Protein AF-A0A0B6YLX0-F1 (afdb_monomer_lite)

Foldseek 3Di:
DDCVVVVVDDDDDDFDFDPCLQVVLLVVDVVVDPDDSVPDDRDPDDPDPVSVVSRVVGTDD

Radius of gyration: 14.68 Å; chains: 1; bounding box: 26×32×40 Å

Secondary structure (DSSP, 8-state):
--TTTTTSSPPPP---B-TTHHHHHHHHHHHS-SS-TTT----SS--SHHHHHHHHTTB--

Organism: NCBI:txid1028688

InterPro domains:
  IPR055378 GH3, C-terminal domain [PF23572] (3-49)

pLDDT: mean 89.81, std 8.42, 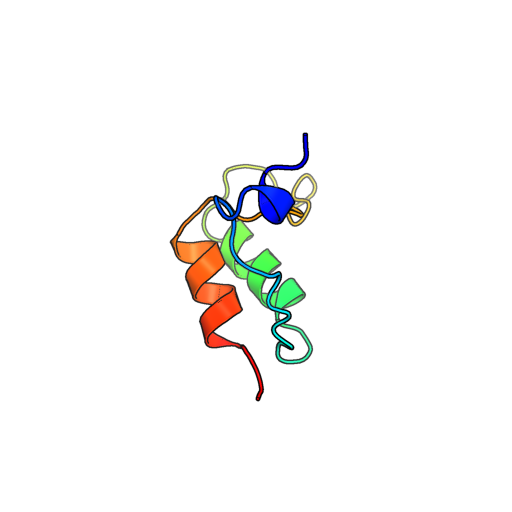range [65.19, 97.69]

Sequence (61 aa):
SSYRHKGTIDPVQVHIVERGSFLALRRFMLEQPTAASNQYKVPRVLTRQEAVKFILDRVVE

Structure (mmCIF, N/CA/C/O backbone):
data_AF-A0A0B6YLX0-F1
#
_entry.id   AF-A0A0B6YLX0-F1
#
loop_
_atom_site.group_PDB
_atom_site.id
_atom_site.type_symbol
_atom_site.label_atom_id
_atom_site.label_alt_id
_atom_site.label_comp_id
_atom_site.label_asym_id
_atom_site.label_entity_id
_atom_site.label_seq_id
_atom_site.pdbx_PDB_ins_code
_atom_site.Cartn_x
_atom_site.Cartn_y
_atom_site.Cartn_z
_atom_site.occupancy
_atom_site.B_iso_or_equiv
_atom_site.auth_seq_id
_atom_site.auth_comp_id
_atom_site.auth_asym_id
_atom_site.auth_atom_id
_atom_site.pdbx_PDB_model_num
ATOM 1 N N . SER A 1 1 ? 10.087 5.841 -26.970 1.00 66.06 1 SER A N 1
ATOM 2 C CA . SER A 1 1 ? 10.105 4.367 -26.811 1.00 66.06 1 SER A CA 1
ATOM 3 C C . SER A 1 1 ? 9.613 3.977 -25.424 1.00 66.06 1 SER A C 1
ATOM 5 O O . SER A 1 1 ? 10.078 4.564 -24.453 1.00 66.06 1 SER A O 1
ATOM 7 N N . SER A 1 2 ? 8.717 3.000 -25.307 1.00 83.19 2 SER A N 1
ATOM 8 C CA . SER A 1 2 ? 8.200 2.532 -24.012 1.00 83.19 2 SER A CA 1
ATOM 9 C C . SER A 1 2 ? 9.269 1.768 -23.214 1.00 83.19 2 SER A C 1
ATOM 11 O O . SER A 1 2 ? 9.879 0.842 -23.741 1.00 83.19 2 SER A O 1
ATOM 13 N N 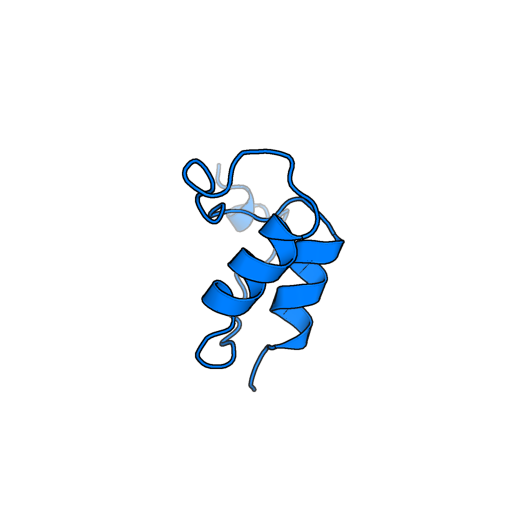. TYR A 1 3 ? 9.485 2.133 -21.946 1.00 90.81 3 TYR A N 1
ATOM 14 C CA . TYR A 1 3 ? 10.410 1.436 -21.034 1.00 90.81 3 TYR A CA 1
ATOM 15 C C . TYR A 1 3 ? 10.038 -0.042 -20.823 1.00 90.81 3 TYR A C 1
ATOM 17 O O . TYR A 1 3 ? 10.917 -0.882 -20.661 1.00 90.81 3 TYR A O 1
ATOM 25 N N . ARG A 1 4 ? 8.744 -0.379 -20.927 1.00 89.69 4 ARG A N 1
ATOM 26 C CA . ARG A 1 4 ? 8.261 -1.770 -20.889 1.00 89.69 4 ARG A CA 1
ATOM 27 C C . ARG A 1 4 ? 8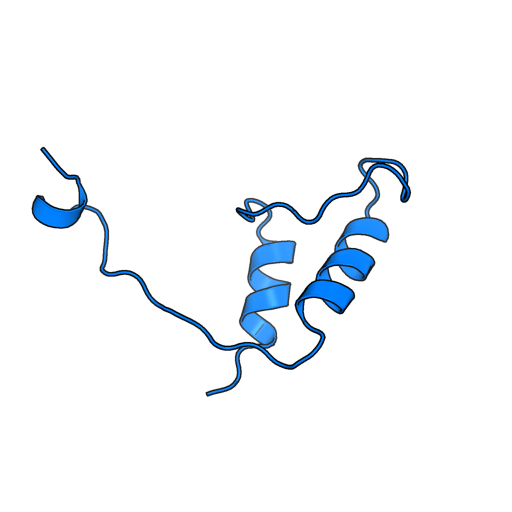.696 -2.568 -22.120 1.00 89.69 4 ARG A C 1
ATOM 29 O O . ARG A 1 4 ? 9.123 -3.702 -21.989 1.00 89.69 4 ARG A O 1
ATOM 36 N N . HIS A 1 5 ? 8.665 -1.956 -23.307 1.00 88.94 5 HIS A N 1
ATOM 37 C CA . HIS A 1 5 ? 9.136 -2.608 -24.540 1.00 88.94 5 HIS A CA 1
ATOM 38 C C . HIS A 1 5 ? 10.662 -2.761 -24.575 1.00 88.94 5 HIS A C 1
ATOM 40 O O . HIS A 1 5 ? 11.175 -3.638 -25.255 1.00 88.94 5 HIS A O 1
ATOM 46 N N . LYS A 1 6 ? 11.388 -1.909 -23.840 1.00 92.94 6 LYS A N 1
ATOM 47 C CA . LYS A 1 6 ? 12.840 -2.017 -23.655 1.00 92.94 6 LYS A CA 1
ATOM 48 C C . LYS A 1 6 ? 13.253 -3.065 -22.612 1.00 92.94 6 LYS A C 1
ATOM 50 O O . LYS A 1 6 ? 14.447 -3.274 -22.445 1.00 92.94 6 LYS A O 1
ATOM 55 N N . GLY A 1 7 ? 12.302 -3.668 -21.890 1.00 89.62 7 GLY A N 1
ATOM 56 C CA . GLY A 1 7 ? 12.579 -4.653 -20.839 1.00 89.62 7 GLY A CA 1
ATOM 57 C C . GLY A 1 7 ? 13.163 -4.072 -19.547 1.00 89.62 7 GLY A C 1
ATOM 58 O O . GLY A 1 7 ? 13.655 -4.824 -18.720 1.00 89.62 7 GLY A O 1
ATOM 59 N N . THR A 1 8 ? 13.121 -2.749 -19.346 1.00 95.44 8 THR A N 1
ATOM 60 C CA . THR A 1 8 ? 13.654 -2.112 -18.123 1.00 95.44 8 THR A CA 1
ATOM 61 C C . THR A 1 8 ? 12.605 -1.964 -17.016 1.00 95.44 8 THR A C 1
ATOM 63 O O . THR A 1 8 ? 12.898 -1.393 -15.970 1.00 95.44 8 THR A O 1
ATOM 66 N N . ILE A 1 9 ? 11.359 -2.380 -17.268 1.00 94.19 9 ILE A N 1
ATOM 67 C CA . ILE A 1 9 ? 10.252 -2.400 -16.305 1.00 94.19 9 ILE A CA 1
ATOM 68 C C . ILE A 1 9 ? 9.505 -3.713 -16.503 1.00 94.19 9 ILE A C 1
ATOM 70 O O . ILE A 1 9 ? 9.031 -3.980 -17.612 1.00 94.19 9 ILE A O 1
ATOM 74 N N . ASP A 1 10 ? 9.348 -4.468 -15.423 1.00 92.50 10 ASP A N 1
ATOM 75 C CA . ASP A 1 10 ? 8.654 -5.751 -15.430 1.00 92.50 10 ASP A CA 1
ATOM 76 C C . ASP A 1 10 ? 7.158 -5.636 -15.797 1.00 92.50 10 ASP A C 1
ATOM 78 O O . ASP A 1 10 ? 6.549 -4.552 -15.716 1.00 92.50 10 ASP A O 1
ATOM 82 N N . PRO A 1 11 ? 6.528 -6.748 -16.226 1.00 92.56 11 PRO A N 1
ATOM 83 C CA . PRO A 1 11 ? 5.087 -6.814 -16.450 1.00 92.56 11 PRO A CA 1
ATOM 84 C C . PRO A 1 11 ? 4.279 -6.343 -15.232 1.00 92.56 11 PRO A C 1
ATOM 86 O O . PRO A 1 11 ? 4.695 -6.493 -14.087 1.00 92.56 11 PRO A O 1
ATOM 89 N N . VAL A 1 12 ? 3.102 -5.756 -15.475 1.00 93.81 12 VAL A N 1
ATOM 90 C CA . VAL A 1 12 ? 2.195 -5.370 -14.382 1.00 93.81 12 VAL A CA 1
ATOM 91 C C . VAL A 1 12 ? 1.701 -6.622 -13.666 1.00 93.81 12 VAL A C 1
ATOM 93 O O . VAL A 1 12 ? 1.203 -7.539 -14.313 1.00 93.81 12 VAL A O 1
ATOM 96 N N . GLN A 1 13 ? 1.774 -6.609 -12.337 1.00 94.44 13 GLN A N 1
ATOM 97 C CA . GLN A 1 13 ? 1.106 -7.577 -11.476 1.00 94.44 13 GLN A CA 1
ATOM 98 C C . GLN A 1 13 ? -0.148 -6.947 -10.869 1.00 94.44 13 GLN A C 1
ATOM 100 O O . GLN A 1 13 ? -0.144 -5.777 -10.474 1.00 94.44 13 GLN A O 1
ATOM 105 N N . VAL A 1 14 ? -1.231 -7.719 -10.826 1.00 95.88 14 VAL A N 1
ATOM 106 C CA . VAL A 1 14 ? -2.494 -7.319 -10.203 1.00 95.88 14 VAL A CA 1
ATOM 107 C C . VAL A 1 14 ? -2.685 -8.179 -8.966 1.00 95.88 14 VAL A C 1
ATOM 109 O O . VAL A 1 14 ? -2.799 -9.394 -9.078 1.00 95.88 14 VAL A O 1
ATOM 112 N N . HIS A 1 15 ? -2.735 -7.539 -7.802 1.00 96.38 15 HIS A N 1
ATOM 113 C CA . HIS A 1 15 ? -3.029 -8.201 -6.539 1.00 96.38 15 HIS A CA 1
ATOM 114 C C . HIS A 1 15 ? -4.455 -7.871 -6.113 1.00 96.38 15 HIS A C 1
ATOM 116 O O . HIS A 1 15 ? -4.817 -6.695 -5.992 1.00 96.38 15 HIS A O 1
ATOM 122 N N . ILE A 1 16 ? -5.263 -8.903 -5.891 1.00 97.12 16 ILE A N 1
ATOM 123 C CA . ILE A 1 16 ? -6.586 -8.747 -5.294 1.00 97.12 16 ILE A CA 1
ATOM 124 C C . ILE A 1 16 ? -6.398 -8.684 -3.783 1.00 97.12 16 ILE A C 1
ATOM 126 O O . ILE A 1 16 ? -5.599 -9.420 -3.222 1.00 97.12 16 ILE A O 1
ATOM 130 N N . VAL A 1 17 ? -7.096 -7.771 -3.118 1.00 97.25 17 VAL A N 1
ATOM 131 C CA . VAL A 1 17 ? -6.982 -7.579 -1.668 1.00 97.25 17 VAL A CA 1
ATOM 132 C C . VAL A 1 17 ? -8.321 -7.806 -0.993 1.00 97.25 17 VAL A C 1
ATOM 134 O O . VAL A 1 17 ? -9.377 -7.654 -1.616 1.00 97.25 17 VAL A O 1
ATOM 137 N N . GLU A 1 18 ?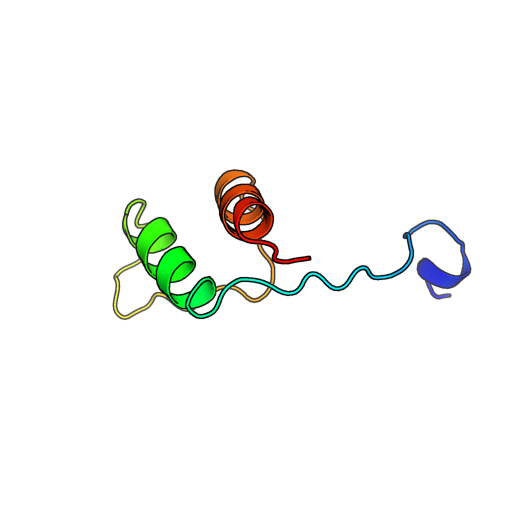 -8.279 -8.123 0.297 1.00 97.69 18 GLU A N 1
ATOM 138 C CA . GLU A 1 18 ? -9.480 -8.337 1.095 1.00 97.69 18 GLU A CA 1
ATOM 139 C C . GLU A 1 18 ? -10.432 -7.134 1.028 1.00 97.69 18 GLU A C 1
ATOM 141 O O . GLU A 1 18 ? -10.022 -5.960 0.976 1.00 97.69 18 GLU A O 1
ATOM 146 N N . ARG A 1 19 ? -11.738 -7.410 1.091 1.00 97.50 19 ARG A N 1
ATOM 147 C CA . ARG A 1 19 ? -12.758 -6.362 1.143 1.00 97.50 19 ARG A CA 1
ATOM 148 C C . ARG A 1 19 ? -12.520 -5.465 2.359 1.00 97.50 19 ARG A C 1
ATOM 150 O O . ARG A 1 19 ? -12.458 -5.920 3.491 1.00 97.50 19 ARG A O 1
ATOM 157 N N . GLY A 1 20 ? -12.461 -4.157 2.119 1.00 96.50 20 GLY A N 1
ATOM 158 C CA . GLY A 1 20 ? -12.217 -3.165 3.170 1.00 96.50 20 GLY A CA 1
ATOM 159 C C . GLY A 1 20 ? -10.743 -2.803 3.376 1.00 96.50 20 GLY A C 1
ATOM 160 O O . GLY A 1 20 ? -10.475 -1.871 4.134 1.00 96.50 20 GLY A O 1
ATOM 161 N N . SER A 1 21 ? -9.802 -3.418 2.650 1.00 96.06 21 SER A N 1
ATOM 162 C CA . SER A 1 21 ? -8.364 -3.111 2.752 1.00 96.06 21 SER A CA 1
ATOM 163 C C . SER A 1 21 ? -8.041 -1.626 2.568 1.00 96.06 21 SER A C 1
ATOM 165 O O . SER A 1 21 ? -7.288 -1.052 3.349 1.00 96.06 21 SER A O 1
ATOM 167 N N . PHE A 1 22 ? -8.674 -0.952 1.605 1.00 94.62 22 PHE A N 1
ATOM 168 C CA . PHE A 1 22 ? -8.467 0.486 1.387 1.00 94.62 22 PHE A CA 1
ATOM 169 C C 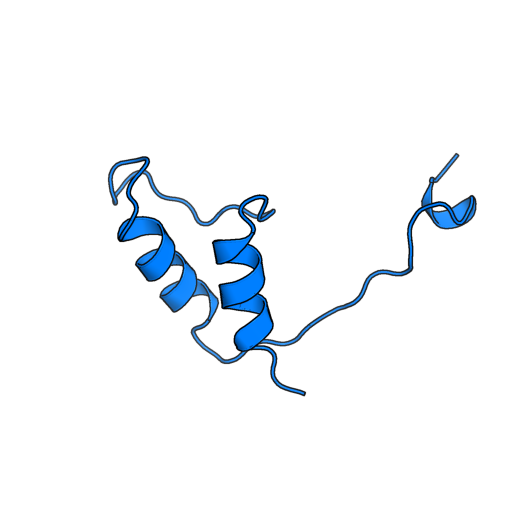. PHE A 1 22 ? -9.073 1.370 2.490 1.00 94.62 22 PHE A C 1
ATOM 171 O O . PHE A 1 22 ? -8.541 2.442 2.783 1.00 94.62 22 PHE A O 1
ATOM 178 N N . LEU A 1 23 ? -10.154 0.925 3.143 1.00 94.06 23 LEU A N 1
ATOM 179 C CA . LEU A 1 23 ? -10.703 1.620 4.312 1.00 94.06 23 LEU A CA 1
ATOM 180 C C . LEU A 1 23 ? -9.765 1.468 5.517 1.00 94.06 23 LEU A C 1
ATOM 182 O O . LEU A 1 23 ? -9.540 2.436 6.244 1.00 94.06 23 LEU A O 1
ATOM 186 N N . ALA A 1 24 ? -9.195 0.276 5.704 1.00 94.25 24 ALA A N 1
ATOM 187 C CA . ALA A 1 24 ? -8.197 0.015 6.735 1.00 94.25 24 ALA A CA 1
ATOM 188 C C . ALA A 1 24 ? -6.909 0.818 6.484 1.00 94.25 24 ALA A C 1
ATOM 190 O O . ALA A 1 24 ? -6.404 1.452 7.406 1.00 94.25 24 ALA A O 1
ATOM 191 N N . LEU A 1 25 ? -6.452 0.897 5.229 1.00 93.38 25 LEU A N 1
ATOM 192 C CA . LEU A 1 25 ? -5.303 1.715 4.834 1.00 93.38 25 LEU A CA 1
ATOM 193 C C . LEU A 1 25 ? -5.534 3.196 5.156 1.00 93.38 25 LEU A C 1
ATOM 195 O O . LEU A 1 25 ? -4.641 3.861 5.672 1.00 93.38 25 LEU A O 1
ATOM 199 N N . ARG A 1 26 ? -6.743 3.718 4.911 1.00 91.50 26 ARG A N 1
ATOM 200 C CA . ARG A 1 26 ? -7.095 5.092 5.302 1.00 91.50 26 ARG A CA 1
ATOM 201 C C . ARG A 1 26 ? -6.940 5.314 6.807 1.00 91.50 26 ARG A C 1
ATOM 203 O O . ARG A 1 26 ? -6.429 6.356 7.193 1.00 91.50 26 ARG A O 1
ATOM 210 N N . ARG A 1 27 ? -7.381 4.373 7.646 1.00 91.88 27 ARG A N 1
ATOM 211 C CA . ARG A 1 27 ? -7.244 4.482 9.111 1.00 91.88 27 ARG A CA 1
ATOM 212 C C . ARG A 1 27 ? -5.776 4.439 9.534 1.00 91.88 27 ARG A C 1
ATOM 214 O O . ARG A 1 27 ? -5.333 5.367 10.195 1.00 91.88 27 ARG A O 1
ATOM 221 N N . PHE A 1 28 ? -5.022 3.463 9.030 1.00 91.69 28 PHE A N 1
ATOM 222 C CA . PHE A 1 28 ? -3.581 3.333 9.264 1.00 91.69 28 PHE A CA 1
ATOM 223 C C . PHE A 1 28 ? -2.814 4.623 8.927 1.00 91.69 28 PHE A C 1
ATOM 225 O O . PHE A 1 28 ? -1.985 5.099 9.694 1.00 91.69 28 PHE A O 1
ATOM 232 N N . MET A 1 29 ? -3.140 5.252 7.798 1.00 88.94 29 MET A N 1
ATOM 233 C CA . MET A 1 29 ? -2.489 6.494 7.373 1.00 88.94 29 MET A CA 1
ATOM 234 C C . MET A 1 29 ? -2.921 7.726 8.182 1.00 88.94 29 MET A C 1
ATOM 236 O O . MET A 1 29 ? -2.190 8.714 8.219 1.00 88.94 29 MET A O 1
ATOM 240 N N . LEU A 1 30 ? -4.098 7.693 8.812 1.00 89.06 30 LEU A N 1
ATOM 241 C CA . LEU A 1 30 ? -4.577 8.755 9.701 1.00 89.06 30 LEU A CA 1
ATOM 242 C C . LEU A 1 30 ? -3.997 8.649 11.117 1.00 89.06 30 LEU A C 1
ATOM 244 O O . LEU A 1 30 ? -3.952 9.662 11.808 1.00 89.06 30 LEU A O 1
ATOM 248 N N . GLU A 1 31 ? -3.538 7.467 11.535 1.00 85.88 31 GLU A N 1
ATOM 249 C CA . GLU A 1 31 ? -2.847 7.256 12.818 1.00 85.88 31 GLU A CA 1
ATOM 250 C C . GLU A 1 31 ? -1.454 7.910 12.849 1.00 85.88 31 GLU A C 1
ATOM 252 O O . GLU A 1 31 ? -0.958 8.250 13.920 1.00 85.88 31 GLU A O 1
ATOM 257 N N . GLN A 1 32 ? -0.853 8.168 11.680 1.00 72.25 32 GLN A N 1
ATOM 258 C CA . GLN A 1 32 ? 0.385 8.944 11.522 1.00 72.25 32 GLN A CA 1
ATOM 259 C C . GLN A 1 32 ? 0.120 10.225 10.706 1.00 72.25 32 GLN A C 1
ATOM 261 O O . GLN A 1 32 ? 0.554 10.337 9.550 1.00 72.25 32 GLN A O 1
ATOM 266 N N . PRO A 1 33 ? -0.647 11.186 11.254 1.00 65.19 33 PRO A N 1
ATOM 267 C CA . PRO A 1 33 ? -1.242 12.245 10.457 1.00 65.19 33 PRO A CA 1
ATOM 268 C C . PRO A 1 33 ? -0.187 13.239 9.964 1.00 65.19 33 PRO A C 1
ATOM 270 O O . PRO A 1 33 ? 0.388 14.003 10.732 1.00 65.19 33 PRO A O 1
ATOM 273 N N . THR A 1 34 ? 0.009 13.288 8.645 1.00 70.56 34 THR A N 1
ATOM 274 C CA . THR A 1 34 ? 0.670 14.420 7.967 1.00 70.56 34 THR A CA 1
ATOM 275 C C . THR A 1 34 ? -0.321 15.473 7.465 1.00 70.56 34 THR A C 1
ATOM 277 O O . THR A 1 34 ? 0.089 16.473 6.887 1.00 70.56 34 THR A O 1
ATOM 280 N N . ALA A 1 35 ? -1.624 15.237 7.637 1.00 71.25 35 ALA A N 1
ATOM 281 C CA . ALA A 1 35 ? -2.708 16.137 7.254 1.00 71.25 35 ALA A CA 1
ATOM 282 C C . ALA A 1 35 ? -3.942 15.887 8.134 1.00 71.25 35 ALA A C 1
ATOM 284 O O . ALA A 1 35 ? -4.097 14.807 8.709 1.00 71.25 35 ALA A O 1
ATOM 285 N N . ALA A 1 36 ? -4.841 16.870 8.207 1.00 76.75 36 ALA A N 1
ATOM 286 C CA . ALA A 1 36 ? -6.109 16.728 8.914 1.00 76.75 36 ALA A CA 1
ATOM 287 C C . ALA A 1 36 ? -7.011 15.666 8.252 1.00 76.75 36 ALA A C 1
ATOM 289 O O . ALA A 1 36 ? -6.985 15.458 7.035 1.00 76.75 36 ALA A O 1
ATOM 290 N N . SER A 1 37 ? -7.846 14.993 9.048 1.00 79.31 37 SER A N 1
ATOM 291 C CA . SER A 1 37 ? -8.628 13.829 8.595 1.00 79.31 37 SER A CA 1
ATOM 292 C C . SER A 1 37 ? -9.613 14.129 7.458 1.00 79.31 37 SER A C 1
ATOM 294 O O . SER A 1 37 ? -9.900 13.261 6.629 1.00 79.31 37 SER A O 1
ATOM 296 N N . ASN A 1 38 ? -10.103 15.366 7.401 1.00 83.31 38 ASN A N 1
ATOM 297 C CA . ASN A 1 38 ? -10.995 15.897 6.373 1.00 83.31 38 ASN A CA 1
ATOM 298 C C . ASN A 1 38 ? -10.279 16.216 5.049 1.00 83.31 38 ASN A C 1
ATOM 300 O O . ASN A 1 38 ? -10.921 16.275 4.004 1.00 83.31 38 ASN A O 1
ATOM 304 N N . GLN A 1 39 ? -8.962 16.409 5.080 1.00 84.38 39 GLN A N 1
ATOM 305 C CA . GLN A 1 39 ? -8.132 16.668 3.900 1.00 84.38 39 GLN A CA 1
ATOM 306 C C . GLN A 1 39 ? -7.509 15.386 3.343 1.00 84.38 39 GLN A C 1
ATOM 308 O O . GLN A 1 39 ? -7.016 15.367 2.214 1.00 84.38 39 GLN A O 1
ATOM 313 N N . TYR A 1 40 ? -7.544 14.302 4.119 1.00 84.25 40 TYR A N 1
ATOM 314 C CA . TYR A 1 40 ? -6.941 13.043 3.730 1.00 84.25 40 TYR A CA 1
ATOM 315 C C . TYR A 1 40 ? -7.704 12.377 2.578 1.00 84.25 40 TYR A C 1
ATOM 317 O O . TYR A 1 40 ? -8.847 11.928 2.720 1.00 84.25 40 TYR A O 1
ATOM 325 N N . LYS A 1 41 ? -7.014 12.244 1.445 1.00 85.88 41 LYS A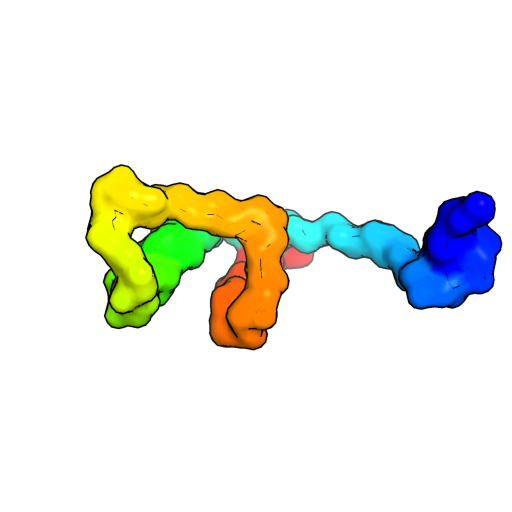 N 1
ATOM 326 C CA . LYS A 1 41 ? -7.407 11.404 0.312 1.00 85.88 41 LYS A CA 1
ATOM 327 C C . LYS A 1 41 ? -6.424 10.244 0.221 1.00 85.88 41 LYS A C 1
ATOM 329 O O . LYS A 1 41 ? -5.219 10.470 0.285 1.00 85.88 41 LYS A O 1
ATOM 334 N N . VAL A 1 42 ? -6.930 9.023 0.040 1.00 86.56 42 VAL A N 1
ATOM 335 C CA . VAL A 1 42 ? -6.061 7.856 -0.171 1.00 86.56 42 VAL A CA 1
ATOM 336 C C . VAL A 1 42 ? -5.250 8.089 -1.455 1.00 86.56 42 VAL A C 1
ATOM 338 O O . VAL A 1 42 ? -5.851 8.306 -2.514 1.00 86.56 42 VAL A O 1
ATOM 341 N N . PRO A 1 43 ? -3.908 8.094 -1.389 1.00 89.88 43 PRO A N 1
ATOM 342 C CA . PRO A 1 43 ? -3.078 8.297 -2.567 1.00 89.88 43 PRO A CA 1
ATOM 343 C C . PRO A 1 43 ? -3.199 7.109 -3.528 1.00 89.88 43 PRO A C 1
ATOM 345 O O . PRO A 1 43 ? -3.292 5.958 -3.113 1.00 89.88 43 PRO A O 1
ATOM 348 N N . ARG A 1 44 ? -3.180 7.397 -4.835 1.00 92.94 44 ARG A N 1
ATOM 349 C CA . ARG A 1 44 ? -3.270 6.375 -5.898 1.00 92.94 44 ARG A CA 1
ATOM 350 C C . ARG A 1 44 ? -1.968 5.598 -6.103 1.00 92.94 44 ARG A C 1
ATOM 352 O O . ARG A 1 44 ? -1.988 4.534 -6.706 1.00 92.94 44 ARG A O 1
ATOM 359 N N . VAL A 1 45 ? -0.853 6.147 -5.628 1.00 94.56 45 VAL A N 1
ATOM 360 C CA . VAL A 1 45 ? 0.473 5.527 -5.654 1.00 94.56 45 VAL A CA 1
ATOM 361 C C . VAL A 1 45 ? 1.036 5.621 -4.244 1.00 94.56 45 VAL A C 1
ATOM 363 O O . VAL A 1 45 ? 1.110 6.713 -3.679 1.00 94.56 45 VAL A O 1
ATOM 366 N N . LEU A 1 46 ? 1.397 4.478 -3.669 1.00 93.31 46 LEU A N 1
ATOM 367 C CA . LEU A 1 46 ? 1.985 4.403 -2.338 1.00 93.31 46 LEU A CA 1
ATOM 368 C C . LEU A 1 46 ? 3.506 4.468 -2.460 1.00 93.31 46 LEU A C 1
ATOM 370 O O . LEU A 1 46 ? 4.108 3.659 -3.156 1.00 93.31 46 LEU A O 1
ATOM 374 N N . THR A 1 47 ? 4.119 5.436 -1.787 1.00 91.69 47 THR A N 1
ATOM 375 C CA . THR A 1 47 ? 5.580 5.616 -1.768 1.00 91.69 47 THR A CA 1
ATOM 376 C C . THR A 1 47 ? 6.202 5.251 -0.424 1.00 91.69 47 THR A C 1
ATOM 378 O O . THR A 1 47 ? 7.398 4.990 -0.351 1.00 91.69 47 THR A O 1
ATOM 381 N N . ARG A 1 48 ? 5.395 5.221 0.643 1.00 91.12 48 ARG A N 1
ATOM 382 C CA . ARG A 1 48 ? 5.826 4.830 1.987 1.00 91.12 48 ARG A CA 1
ATOM 383 C C . ARG A 1 48 ? 5.864 3.316 2.109 1.00 91.12 48 ARG A C 1
ATOM 385 O O . ARG A 1 48 ? 4.863 2.656 1.817 1.00 91.12 48 ARG A O 1
ATOM 392 N N . GLN A 1 49 ? 6.995 2.784 2.561 1.00 93.75 49 GLN A N 1
ATOM 393 C CA . GLN A 1 49 ? 7.210 1.341 2.661 1.00 93.75 49 GLN A CA 1
ATOM 394 C C . GLN A 1 49 ? 6.192 0.677 3.590 1.00 93.75 49 GLN A C 1
ATOM 396 O O . GLN A 1 49 ? 5.692 -0.400 3.277 1.00 93.75 49 GLN A O 1
ATOM 401 N N . GLU A 1 50 ? 5.807 1.343 4.677 1.00 93.88 50 GLU A N 1
ATOM 402 C CA . GLU A 1 50 ? 4.855 0.815 5.654 1.00 93.88 50 GLU A CA 1
ATOM 403 C C . GLU A 1 50 ? 3.452 0.693 5.048 1.00 93.88 50 GLU A C 1
ATOM 405 O O . GLU A 1 50 ? 2.766 -0.302 5.261 1.00 93.88 50 GLU A O 1
ATOM 410 N N . ALA A 1 51 ? 3.043 1.671 4.233 1.00 93.56 51 ALA A N 1
ATOM 411 C CA . ALA A 1 51 ? 1.756 1.655 3.540 1.00 93.56 51 ALA A CA 1
ATOM 412 C C . ALA A 1 51 ? 1.709 0.581 2.441 1.00 93.56 51 ALA A C 1
ATOM 414 O O . ALA A 1 51 ? 0.690 -0.092 2.279 1.00 93.56 51 ALA A O 1
ATOM 415 N N . VAL A 1 52 ? 2.813 0.413 1.701 1.00 95.38 52 VAL A N 1
ATOM 416 C CA . VAL A 1 52 ? 2.955 -0.653 0.697 1.00 95.38 52 VAL A CA 1
ATOM 417 C C . VAL A 1 52 ? 2.894 -2.018 1.376 1.00 95.38 52 VAL A C 1
ATOM 419 O O . VAL A 1 52 ? 2.099 -2.862 0.972 1.00 95.38 52 VAL A O 1
ATOM 422 N N . LYS A 1 53 ? 3.659 -2.221 2.452 1.00 96.81 53 LYS A N 1
ATOM 423 C CA . LYS A 1 53 ? 3.625 -3.471 3.212 1.00 96.81 53 LYS A CA 1
ATOM 424 C C . LYS A 1 53 ? 2.221 -3.754 3.753 1.00 96.81 53 LYS A C 1
ATOM 426 O O . LYS A 1 53 ? 1.712 -4.853 3.576 1.00 96.81 53 LYS A O 1
ATOM 431 N N . PHE A 1 54 ? 1.564 -2.749 4.333 1.00 95.75 54 PHE A N 1
ATOM 432 C CA . PHE A 1 54 ? 0.221 -2.888 4.895 1.00 95.75 54 PHE A CA 1
ATOM 433 C C . PHE A 1 54 ? -0.803 -3.410 3.878 1.00 95.75 54 PHE A C 1
ATOM 435 O O . PHE A 1 54 ? -1.644 -4.237 4.235 1.00 95.75 54 PHE A O 1
ATOM 442 N N . ILE A 1 55 ? -0.772 -2.923 2.631 1.00 95.69 55 ILE A N 1
ATOM 443 C CA . ILE A 1 55 ? -1.710 -3.398 1.604 1.00 95.69 55 ILE A CA 1
ATOM 444 C C . ILE A 1 55 ? -1.301 -4.767 1.046 1.00 95.69 55 ILE A C 1
ATOM 446 O O . ILE A 1 55 ? -2.177 -5.588 0.787 1.00 95.69 55 ILE A O 1
ATOM 450 N N . LEU A 1 56 ? 0.004 -5.032 0.905 1.00 96.31 56 LEU A N 1
ATOM 451 C CA . LEU A 1 56 ? 0.511 -6.314 0.407 1.00 96.31 56 LEU A CA 1
ATOM 452 C C . LEU A 1 56 ? 0.255 -7.472 1.383 1.00 96.31 56 LEU A C 1
ATOM 454 O O . LEU A 1 56 ? -0.051 -8.572 0.942 1.00 96.31 56 LEU A O 1
ATOM 458 N N . ASP A 1 57 ? 0.275 -7.219 2.693 1.00 97.38 57 ASP A N 1
ATOM 459 C CA . ASP A 1 57 ? -0.072 -8.218 3.718 1.00 97.38 57 ASP A CA 1
ATOM 460 C C . ASP A 1 57 ? -1.560 -8.650 3.671 1.00 97.38 57 ASP A C 1
ATOM 462 O O . ASP A 1 57 ? -1.961 -9.551 4.401 1.00 97.38 57 ASP A O 1
ATOM 466 N N . ARG A 1 58 ? -2.398 -7.986 2.860 1.00 96.81 58 ARG A N 1
ATOM 467 C CA . ARG A 1 58 ? -3.851 -8.231 2.728 1.00 96.81 58 ARG A CA 1
ATOM 468 C C . ARG A 1 58 ? -4.247 -8.756 1.353 1.00 96.81 58 ARG A C 1
ATOM 470 O O . ARG A 1 58 ? -5.421 -8.692 0.978 1.00 96.81 58 ARG A O 1
ATOM 477 N N . VAL A 1 59 ? -3.267 -9.188 0.569 1.00 97.31 59 VAL A N 1
ATOM 478 C CA . VAL A 1 59 ? -3.518 -9.825 -0.718 1.00 97.31 59 VAL A CA 1
ATOM 479 C C . VAL A 1 59 ? -4.189 -11.170 -0.470 1.00 97.31 59 VAL A C 1
ATOM 481 O O . VAL A 1 59 ? -3.710 -11.969 0.329 1.00 97.31 59 VAL A O 1
ATOM 484 N N . VAL A 1 60 ? -5.313 -11.387 -1.143 1.00 93.38 60 VAL A N 1
ATOM 485 C CA . VAL A 1 60 ? -5.990 -12.680 -1.222 1.00 93.38 60 VAL A CA 1
ATOM 486 C C . VAL A 1 60 ? -5.581 -13.321 -2.537 1.00 93.38 60 VAL A C 1
ATOM 488 O O . VAL A 1 60 ? -5.731 -12.704 -3.594 1.00 93.38 60 VAL A O 1
ATOM 491 N N . GLU A 1 61 ? -5.025 -14.525 -2.447 1.00 65.19 61 GLU A N 1
ATOM 492 C CA . GLU A 1 61 ? -4.871 -15.421 -3.597 1.00 65.19 61 GLU A CA 1
ATOM 493 C C . GLU A 1 61 ? -6.226 -16.000 -4.017 1.00 65.19 61 GLU A C 1
ATOM 495 O O . GLU A 1 61 ? -7.006 -16.412 -3.124 1.00 65.19 61 GLU A O 1
#